Protein AF-C1BVK3-F1 (afdb_monomer)

Organism: Lepeophtheirus salmonis (NCBI:txid72036)

Sequence (140 aa):
MGDHCPKMNGNTQSIADYLAQLLKDKKQLAAFPNVFNHLERLLDEEISKVRGNLFQINGAAKEPLVLPDGVGPPITQSEKVYVPIKDYPDFNFVGRILGPRGMTTKQLEQETGCKIMVRGKGSMRDKKKVRKSMHHACRL

Secondary structure (DSSP, 8-state):
---------HHHHHHHHHHHHHHHHHHHHTTSTTT-HHHHHHHHHHHHHHHHHHS-SS--------PPPPPSS-------PPP-TTT-TT--HHHHHH-GGGHHHHHHHHHH-------STT-SS-HHHHHHHTTTS---

Radius of gyration: 20.52 Å; Cα contacts (8 Å, |Δi|>4): 36; chains: 1; bounding box: 51×44×56 Å

Mean predicted aligned error: 13.33 Å

InterPro domains:
  IPR004087 K Homology domain [SM00322] (75-139)
  IPR032377 STAR protein, homodimerisation region [PF16544] (11-63)
  IPR036612 K Homology domain, type 1 superfamily [G3DSA:3.30.1370.10] (70-138)
  IPR036612 K Homology domain, type 1 superfamily [SSF54791] (78-129)
  IPR045071 KH domain-containing BBP-like [PTHR11208] (10-132)
  IPR055256 KHDC4/BBP-like, KH-domain type I [PF22675] (88-129)

Solvent-accessible surface area (backbone atoms only — not comparable to full-atom values): 9389 Å² total; per-residue (Å²): 138,81,87,81,72,81,81,72,58,72,66,61,53,53,53,52,52,50,51,52,50,53,56,49,53,52,58,57,51,64,74,46,75,87,76,48,65,67,58,55,52,53,50,52,52,50,52,51,50,54,46,50,70,76,58,55,90,57,98,61,86,78,73,80,84,80,75,77,84,85,81,75,80,94,78,90,84,87,85,89,83,85,78,69,49,87,87,39,70,88,59,64,60,68,61,62,53,28,35,77,96,40,48,50,39,54,50,51,23,70,74,68,73,49,89,86,80,88,72,67,93,80,59,55,93,52,74,82,57,52,69,64,51,59,76,68,68,78,69,137

pLDDT: mean 76.22, std 17.66, range [28.91, 93.06]

Structure (mmCIF, N/CA/C/O backbone):
data_AF-C1BVK3-F1
#
_entry.id   AF-C1BVK3-F1
#
loop_
_atom_site.group_PDB
_atom_site.id
_atom_site.type_symbol
_atom_site.label_atom_id
_atom_site.label_alt_id
_atom_site.label_comp_id
_atom_site.label_asym_id
_atom_site.label_entity_id
_atom_site.label_seq_id
_atom_site.pdbx_PDB_ins_code
_atom_site.Cartn_x
_atom_site.Cartn_y
_atom_site.Cartn_z
_atom_site.occupancy
_atom_site.B_iso_or_equiv
_atom_site.auth_seq_id
_atom_site.auth_comp_id
_atom_site.auth_asym_id
_atom_site.auth_atom_id
_atom_site.pdbx_PDB_model_num
ATOM 1 N N . MET A 1 1 ? 23.320 5.547 36.715 1.00 38.41 1 MET A N 1
ATOM 2 C CA . MET A 1 1 ? 22.339 4.779 35.925 1.00 38.41 1 MET A CA 1
ATOM 3 C C . MET A 1 1 ? 22.791 4.829 34.476 1.00 38.41 1 MET A C 1
ATOM 5 O O . MET A 1 1 ? 22.854 5.921 33.936 1.00 38.41 1 MET A O 1
ATOM 9 N N . GLY A 1 2 ? 23.248 3.711 33.910 1.00 39.28 2 GLY A N 1
ATOM 10 C CA . GLY A 1 2 ? 23.698 3.654 32.517 1.00 39.28 2 GLY A CA 1
ATOM 11 C C . GLY A 1 2 ? 22.562 3.170 31.627 1.00 39.28 2 GLY A C 1
ATOM 12 O O . GLY A 1 2 ? 22.020 2.095 31.877 1.00 39.28 2 GLY A O 1
ATOM 13 N N . ASP A 1 3 ? 22.212 3.963 30.619 1.00 39.56 3 ASP A N 1
ATOM 14 C CA . ASP A 1 3 ? 21.252 3.599 29.582 1.00 39.56 3 ASP A CA 1
ATOM 15 C C . ASP A 1 3 ? 21.743 2.358 28.827 1.00 39.56 3 ASP A C 1
ATOM 17 O O . ASP A 1 3 ? 22.696 2.396 28.046 1.00 39.56 3 ASP A O 1
ATOM 21 N N . HIS A 1 4 ? 21.098 1.223 29.085 1.00 40.81 4 HIS A N 1
ATOM 22 C CA . HIS A 1 4 ? 21.292 -0.003 28.323 1.00 40.81 4 HIS A CA 1
ATOM 23 C C . HIS A 1 4 ? 20.450 0.093 27.045 1.00 40.81 4 HIS A C 1
ATOM 25 O O . HIS A 1 4 ? 19.288 -0.304 27.004 1.00 40.81 4 HIS A O 1
ATOM 31 N N . CYS A 1 5 ? 21.032 0.673 25.996 1.00 43.84 5 CYS A N 1
ATOM 32 C CA . CYS A 1 5 ? 20.456 0.630 24.656 1.00 43.84 5 CYS A CA 1
ATOM 33 C C . CYS A 1 5 ? 20.543 -0.821 24.132 1.00 43.84 5 CYS A C 1
ATOM 35 O O . CYS A 1 5 ? 21.636 -1.402 24.164 1.00 43.84 5 CYS A O 1
ATOM 37 N N . PRO A 1 6 ? 19.442 -1.449 23.677 1.00 50.03 6 PRO A N 1
ATOM 38 C CA . PRO A 1 6 ? 19.486 -2.820 23.192 1.00 50.03 6 PRO A CA 1
ATOM 39 C C . PRO A 1 6 ? 20.310 -2.856 21.902 1.00 50.03 6 PRO A C 1
ATOM 41 O O . PRO A 1 6 ? 19.986 -2.187 20.920 1.00 50.03 6 PRO A O 1
ATOM 44 N N . LYS A 1 7 ? 21.402 -3.626 21.910 1.00 41.22 7 LYS A N 1
ATOM 45 C CA . LYS A 1 7 ? 22.240 -3.859 20.731 1.00 41.22 7 LYS A CA 1
ATOM 46 C C . LYS A 1 7 ? 21.390 -4.539 19.657 1.00 41.22 7 LYS A C 1
ATOM 48 O O . LYS A 1 7 ? 21.061 -5.715 19.783 1.00 41.22 7 LYS A O 1
ATOM 53 N N . MET A 1 8 ? 21.023 -3.798 18.614 1.00 46.56 8 MET A N 1
ATOM 54 C CA . MET A 1 8 ? 20.423 -4.385 17.419 1.00 46.56 8 MET A CA 1
ATOM 55 C C . MET A 1 8 ? 21.473 -5.236 16.699 1.00 46.56 8 MET A C 1
ATOM 57 O O . MET A 1 8 ? 22.619 -4.822 16.533 1.00 46.56 8 MET A O 1
ATOM 61 N N . ASN A 1 9 ? 21.081 -6.448 16.305 1.00 51.19 9 ASN A N 1
ATOM 62 C CA . ASN A 1 9 ? 21.926 -7.400 15.589 1.00 51.19 9 ASN A CA 1
ATOM 63 C C . ASN A 1 9 ? 22.588 -6.733 14.368 1.00 51.19 9 ASN A C 1
ATOM 65 O O . ASN A 1 9 ? 21.892 -6.224 13.489 1.00 51.19 9 ASN A O 1
ATOM 69 N N . GLY A 1 10 ? 23.924 -6.781 14.280 1.00 57.19 10 GLY A N 1
ATOM 70 C CA . GLY A 1 10 ? 24.699 -6.108 13.223 1.00 57.19 10 GLY A CA 1
ATOM 71 C C . GLY A 1 10 ? 24.317 -6.502 11.787 1.00 57.19 10 GLY A C 1
ATOM 72 O O . GLY A 1 10 ? 24.511 -5.720 10.862 1.00 57.19 10 GLY A O 1
ATOM 73 N N . ASN A 1 11 ? 23.690 -7.668 11.599 1.00 62.59 11 ASN A N 1
ATOM 74 C CA . ASN A 1 11 ? 23.163 -8.112 10.308 1.00 62.59 11 ASN A CA 1
ATOM 75 C C . ASN A 1 11 ? 21.913 -7.312 9.877 1.00 62.59 11 ASN A C 1
ATOM 77 O O . ASN A 1 11 ? 21.811 -6.855 8.745 1.00 62.59 11 ASN A O 1
ATOM 81 N N . THR A 1 12 ? 20.978 -7.059 10.797 1.00 64.62 12 THR A N 1
ATOM 82 C CA . THR A 1 12 ? 19.750 -6.293 10.518 1.00 64.62 12 THR A CA 1
ATOM 83 C C . THR A 1 12 ? 20.056 -4.826 10.223 1.00 64.62 12 THR A C 1
ATOM 85 O O . THR A 1 12 ? 19.407 -4.213 9.376 1.00 64.62 12 THR A O 1
ATOM 88 N N . GLN A 1 13 ? 21.072 -4.274 10.890 1.00 72.94 13 GLN A N 1
ATOM 89 C CA . GLN A 1 13 ? 21.510 -2.898 10.676 1.00 72.94 13 GLN A CA 1
ATOM 90 C C . GLN A 1 13 ? 22.141 -2.719 9.286 1.00 72.94 13 GLN A C 1
ATOM 92 O O . GLN A 1 13 ? 21.753 -1.809 8.560 1.00 72.94 13 GLN A O 1
ATOM 97 N N . SER A 1 14 ? 22.978 -3.669 8.852 1.00 81.62 14 SER A N 1
ATOM 98 C CA . SER A 1 14 ? 23.535 -3.685 7.492 1.00 81.62 14 SER A CA 1
ATOM 99 C C . SER A 1 14 ? 22.456 -3.792 6.401 1.00 81.62 14 SER A C 1
ATOM 101 O O . SER A 1 14 ? 22.540 -3.106 5.384 1.00 81.62 14 SER A O 1
ATOM 103 N N . ILE A 1 15 ? 21.401 -4.585 6.625 1.00 83.69 15 ILE A N 1
ATOM 104 C CA . ILE A 1 15 ? 20.269 -4.712 5.687 1.00 83.69 15 ILE A CA 1
ATOM 105 C C . ILE A 1 15 ? 19.468 -3.403 5.599 1.00 83.69 15 ILE A C 1
ATOM 107 O O . ILE A 1 15 ? 19.037 -3.005 4.514 1.00 83.69 15 ILE A O 1
ATOM 111 N N . ALA A 1 16 ? 19.265 -2.718 6.727 1.00 85.25 16 ALA A N 1
ATOM 112 C CA . ALA A 1 16 ? 18.580 -1.429 6.756 1.00 85.25 16 ALA A CA 1
ATOM 113 C C . ALA A 1 16 ? 19.383 -0.332 6.032 1.00 85.25 16 ALA A C 1
ATOM 115 O O . ALA A 1 16 ? 18.802 0.447 5.271 1.00 85.25 16 ALA A O 1
ATOM 116 N N . ASP A 1 17 ? 20.706 -0.311 6.209 1.00 89.06 17 ASP A N 1
ATOM 117 C CA . ASP A 1 17 ? 21.603 0.612 5.506 1.00 89.06 17 ASP A CA 1
ATOM 118 C C . ASP A 1 17 ? 21.624 0.334 3.996 1.00 89.06 17 ASP A C 1
ATOM 120 O O . ASP A 1 17 ? 21.540 1.263 3.188 1.00 89.06 17 ASP A O 1
ATOM 124 N N . TYR A 1 18 ? 21.638 -0.943 3.601 1.00 90.88 18 TYR A N 1
ATOM 125 C CA . TYR A 1 18 ? 21.518 -1.349 2.200 1.00 90.88 18 TYR A CA 1
ATOM 126 C C . TYR A 1 18 ? 20.187 -0.892 1.586 1.00 90.88 18 TYR A C 1
ATOM 128 O O . TYR A 1 18 ? 20.163 -0.290 0.512 1.00 90.88 18 TYR A O 1
ATOM 136 N N . LEU A 1 19 ? 19.068 -1.069 2.297 1.00 89.75 19 LEU A N 1
ATOM 137 C CA . LEU A 1 19 ? 17.770 -0.556 1.855 1.00 89.75 19 LEU A CA 1
ATOM 138 C C . LEU A 1 19 ? 17.789 0.968 1.666 1.00 89.75 19 LEU A C 1
ATOM 140 O O . LEU A 1 19 ? 17.202 1.482 0.711 1.00 89.75 19 LEU A O 1
ATOM 144 N N . ALA A 1 20 ? 18.449 1.702 2.564 1.00 90.31 20 ALA A N 1
ATOM 145 C CA . ALA A 1 20 ? 18.572 3.151 2.452 1.00 90.31 20 ALA A CA 1
ATOM 146 C C . ALA A 1 20 ? 19.358 3.568 1.195 1.00 90.31 20 ALA A C 1
ATOM 148 O O . ALA A 1 20 ? 18.970 4.535 0.532 1.00 90.31 20 ALA A O 1
ATOM 149 N N . GLN A 1 21 ? 20.405 2.819 0.835 1.00 91.94 21 GLN A N 1
ATOM 150 C CA . GLN A 1 21 ? 21.161 3.019 -0.407 1.00 91.94 21 GLN A CA 1
ATOM 151 C C . GLN A 1 21 ? 20.278 2.779 -1.639 1.00 91.94 21 GLN A C 1
ATOM 153 O O . GLN A 1 21 ? 20.154 3.677 -2.469 1.00 91.94 21 GLN A O 1
ATOM 158 N N . LEU A 1 22 ? 19.544 1.661 -1.696 1.00 93.06 22 LEU A N 1
ATOM 159 C CA . LEU A 1 22 ? 18.628 1.373 -2.811 1.00 93.06 22 LEU A CA 1
ATOM 160 C C . LEU A 1 22 ? 17.559 2.468 -2.993 1.00 93.06 22 LEU A C 1
ATOM 162 O O . LEU A 1 22 ? 17.229 2.865 -4.112 1.00 93.06 22 LEU A O 1
ATOM 166 N N . LEU A 1 23 ? 17.019 3.004 -1.892 1.00 90.62 23 LEU A N 1
ATOM 167 C CA . LEU A 1 23 ? 16.051 4.106 -1.941 1.00 90.62 23 LEU A CA 1
ATOM 168 C C . LEU A 1 23 ? 16.666 5.415 -2.456 1.00 90.62 23 LEU A C 1
ATOM 170 O O . LEU A 1 23 ? 15.966 6.211 -3.094 1.00 90.62 23 LEU A O 1
ATOM 174 N N . LYS A 1 24 ? 17.951 5.653 -2.176 1.00 92.88 24 LYS A N 1
ATOM 175 C CA . LYS A 1 24 ? 18.696 6.803 -2.694 1.00 92.88 24 LYS A CA 1
ATOM 176 C C . LYS A 1 24 ? 18.905 6.668 -4.201 1.00 92.88 24 LYS A C 1
ATOM 178 O O . LYS A 1 24 ? 18.579 7.612 -4.924 1.00 92.88 24 LYS A O 1
ATOM 183 N N .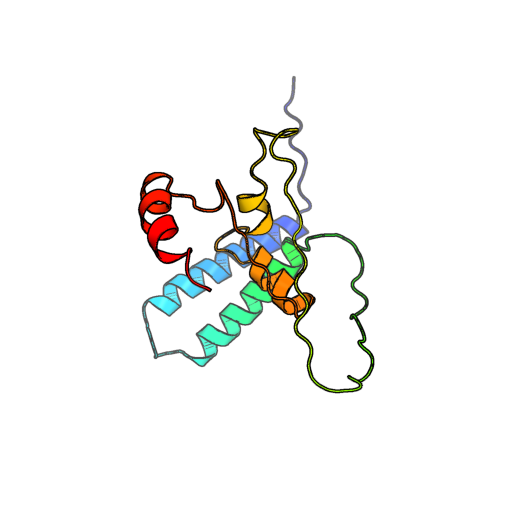 ASP A 1 25 ? 19.329 5.497 -4.663 1.00 90.94 25 ASP A N 1
ATOM 184 C CA . ASP A 1 25 ? 19.537 5.205 -6.085 1.00 90.94 25 ASP A CA 1
ATOM 185 C C . ASP A 1 25 ? 18.227 5.341 -6.866 1.00 90.94 25 ASP A C 1
ATOM 187 O O . ASP A 1 25 ? 18.187 5.978 -7.920 1.00 90.94 25 ASP A O 1
ATOM 191 N N . LYS A 1 26 ? 17.108 4.875 -6.291 1.00 89.75 26 LYS A N 1
ATOM 192 C CA . LYS A 1 26 ? 15.777 5.027 -6.900 1.00 89.75 26 LYS A CA 1
ATOM 193 C C . LYS A 1 26 ? 15.421 6.493 -7.114 1.00 89.75 26 LYS A C 1
ATOM 195 O O . LYS A 1 26 ? 14.865 6.859 -8.147 1.00 89.75 26 LYS A O 1
ATOM 200 N N . LYS A 1 27 ? 15.746 7.355 -6.148 1.00 90.06 27 LYS A N 1
ATOM 201 C CA . LYS A 1 27 ? 15.495 8.797 -6.260 1.00 90.06 27 LYS A CA 1
ATOM 202 C C . LYS A 1 27 ? 16.353 9.441 -7.352 1.00 90.06 27 LYS A C 1
ATOM 204 O O . LYS A 1 27 ? 15.882 10.368 -8.003 1.00 90.06 27 LYS A O 1
ATOM 209 N N . GLN A 1 28 ? 17.584 8.967 -7.545 1.00 88.50 28 GLN A N 1
ATOM 210 C CA . GLN A 1 28 ? 18.467 9.453 -8.607 1.00 88.50 28 GLN A CA 1
ATOM 211 C C . GLN A 1 28 ? 18.006 8.981 -9.988 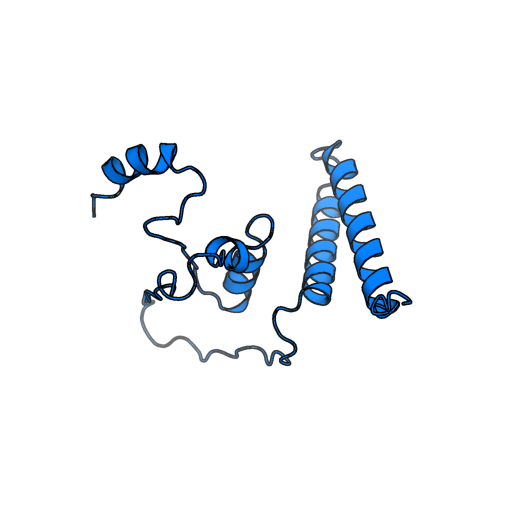1.00 88.50 28 GLN A C 1
ATOM 213 O O . GLN A 1 28 ? 17.922 9.799 -10.898 1.00 88.50 28 GLN A O 1
ATOM 218 N N . LEU A 1 29 ? 17.632 7.707 -10.136 1.00 86.31 29 LEU A N 1
ATOM 219 C CA . LEU A 1 29 ? 17.077 7.180 -11.388 1.00 86.31 29 LEU A CA 1
ATOM 220 C C . LEU A 1 29 ? 15.768 7.876 -11.776 1.00 86.31 29 LEU A C 1
ATOM 222 O O . LEU A 1 29 ? 15.557 8.163 -12.951 1.00 86.31 29 LEU A O 1
ATOM 226 N N . ALA A 1 30 ? 14.937 8.249 -10.798 1.00 85.31 30 ALA A N 1
ATOM 227 C CA . ALA A 1 30 ? 13.709 9.003 -11.051 1.00 85.31 30 ALA A CA 1
ATOM 228 C C . ALA A 1 30 ? 13.951 10.402 -11.659 1.00 85.31 30 ALA A C 1
ATOM 230 O O . ALA A 1 30 ? 13.022 10.992 -12.209 1.00 85.31 30 ALA A O 1
ATOM 231 N N . ALA A 1 31 ? 15.174 10.945 -11.573 1.00 87.00 31 ALA A N 1
ATOM 232 C CA . ALA A 1 31 ? 15.541 12.203 -12.228 1.00 87.00 31 ALA A CA 1
ATOM 233 C C . ALA A 1 31 ? 15.744 12.053 -13.750 1.00 87.00 31 ALA A C 1
ATOM 235 O O . ALA A 1 31 ? 15.759 13.058 -14.458 1.00 87.00 31 ALA A O 1
ATOM 236 N N . PHE A 1 32 ? 15.861 10.820 -14.254 1.00 85.25 32 PHE A N 1
ATOM 237 C CA . PHE A 1 32 ? 16.066 10.500 -15.669 1.00 85.25 32 PHE A CA 1
ATOM 238 C C . PHE A 1 32 ? 14.949 9.573 -16.181 1.00 85.25 32 PHE A C 1
ATOM 240 O O . PHE A 1 32 ? 15.189 8.389 -16.445 1.00 85.25 32 PHE A O 1
ATOM 247 N N . PRO A 1 33 ? 13.709 10.082 -16.314 1.00 79.06 33 PRO A N 1
ATOM 248 C CA . PRO A 1 33 ? 12.579 9.265 -16.737 1.00 79.06 33 PRO A CA 1
ATOM 249 C C . PRO A 1 33 ? 12.810 8.689 -18.140 1.00 79.06 33 PRO A C 1
ATOM 251 O O . PRO A 1 33 ? 13.347 9.360 -19.019 1.00 79.06 33 PRO A O 1
ATOM 254 N N . ASN A 1 34 ? 12.378 7.444 -18.351 1.00 80.44 34 ASN A N 1
ATOM 255 C CA . ASN A 1 34 ? 12.441 6.701 -19.618 1.00 80.44 34 ASN A CA 1
ATOM 256 C C . ASN A 1 34 ? 13.844 6.368 -20.161 1.00 80.44 34 ASN A C 1
ATOM 258 O O . ASN A 1 34 ? 13.933 5.713 -21.199 1.00 80.44 34 ASN A O 1
ATOM 262 N N . VAL A 1 35 ? 14.930 6.753 -19.480 1.00 85.00 35 VAL A N 1
ATOM 263 C CA . VAL A 1 35 ? 16.301 6.416 -19.914 1.00 85.00 35 VAL A CA 1
ATOM 264 C C . VAL A 1 35 ? 16.669 4.984 -19.512 1.00 85.00 35 VAL A C 1
ATOM 266 O O . VAL A 1 35 ? 17.283 4.254 -20.285 1.00 85.00 35 VAL A O 1
ATOM 269 N N . PHE A 1 36 ? 16.247 4.550 -18.319 1.00 83.44 36 PHE A N 1
ATOM 270 C CA . PHE A 1 36 ? 16.679 3.287 -17.714 1.00 83.44 36 PHE A CA 1
ATOM 271 C C . PHE A 1 36 ? 15.514 2.404 -17.239 1.00 83.44 36 PHE A C 1
ATOM 273 O O . PHE A 1 36 ? 15.485 1.954 -16.094 1.00 83.44 36 PHE A O 1
ATOM 280 N N . ASN A 1 37 ? 14.564 2.109 -18.130 1.00 82.62 37 ASN A N 1
ATOM 281 C CA . ASN A 1 37 ? 13.342 1.356 -17.796 1.00 82.62 37 ASN A CA 1
ATOM 282 C C . ASN A 1 37 ? 13.621 -0.005 -17.124 1.00 82.62 37 ASN A C 1
ATOM 284 O O . ASN A 1 37 ? 12.928 -0.414 -16.195 1.00 82.62 37 ASN A O 1
ATOM 288 N N . HIS A 1 38 ? 14.659 -0.719 -17.570 1.00 89.56 38 HIS A N 1
ATOM 289 C CA . HIS A 1 38 ? 15.014 -2.014 -16.988 1.00 89.56 38 HIS A CA 1
ATOM 290 C C . HIS A 1 38 ? 15.696 -1.893 -15.622 1.00 89.56 38 HIS A C 1
ATOM 292 O O . HIS A 1 38 ? 15.465 -2.744 -14.766 1.00 89.56 38 HIS A O 1
ATOM 298 N N . LEU A 1 39 ? 16.500 -0.846 -15.399 1.00 87.06 39 LEU A N 1
ATOM 299 C CA . LEU A 1 39 ? 17.165 -0.632 -14.109 1.00 87.06 39 LEU A CA 1
ATOM 300 C C . LEU A 1 39 ? 16.156 -0.231 -13.037 1.00 87.06 39 LEU A C 1
ATOM 302 O O . LEU A 1 39 ? 16.252 -0.712 -11.914 1.00 87.06 39 LEU A O 1
ATOM 306 N N . GLU A 1 40 ? 15.162 0.588 -13.389 1.00 87.31 40 GLU A N 1
ATOM 307 C CA . GLU A 1 40 ? 14.076 0.940 -12.471 1.00 87.31 40 GLU A CA 1
ATOM 308 C C . GLU A 1 40 ? 13.308 -0.308 -12.012 1.00 87.31 40 GLU A C 1
ATOM 310 O O . GLU A 1 40 ? 13.091 -0.490 -10.814 1.00 87.31 40 GLU A O 1
ATOM 315 N N . ARG A 1 41 ? 12.981 -1.220 -12.940 1.00 89.12 41 ARG A N 1
ATOM 316 C CA . ARG A 1 41 ? 12.317 -2.489 -12.606 1.00 89.12 41 ARG A CA 1
ATOM 317 C C . ARG A 1 41 ? 13.157 -3.351 -11.658 1.00 89.12 41 ARG A C 1
ATOM 319 O O . ARG A 1 41 ? 12.639 -3.815 -10.646 1.00 89.12 41 ARG A O 1
ATOM 326 N N . LEU A 1 42 ? 14.436 -3.563 -11.977 1.00 91.62 42 LEU A N 1
ATOM 327 C CA . LEU A 1 42 ? 15.333 -4.389 -11.157 1.00 91.62 42 LEU A CA 1
ATOM 328 C C . LEU A 1 42 ? 15.523 -3.804 -9.755 1.00 91.62 42 LEU A C 1
ATOM 330 O O . LEU A 1 42 ? 15.535 -4.536 -8.766 1.00 91.62 42 LEU A O 1
ATO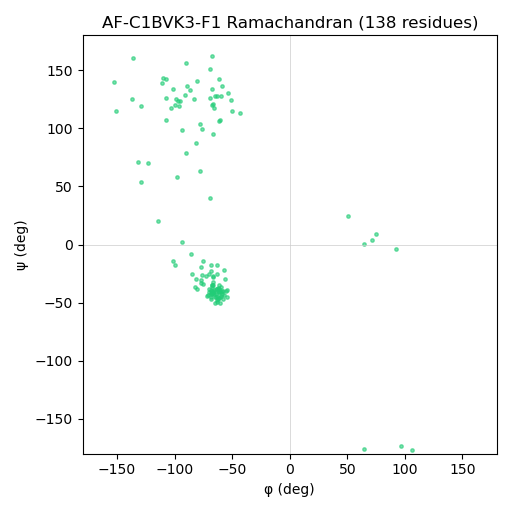M 334 N N . LEU A 1 43 ? 15.636 -2.479 -9.662 1.00 91.25 43 LEU A N 1
ATOM 335 C CA . LEU A 1 43 ? 15.775 -1.801 -8.384 1.00 91.25 43 LEU A CA 1
ATOM 336 C C . LEU A 1 43 ? 14.510 -1.945 -7.528 1.00 91.25 43 LEU A C 1
ATOM 338 O O . LEU A 1 43 ? 14.602 -2.160 -6.320 1.00 91.25 43 LEU A O 1
ATOM 342 N N . ASP A 1 44 ? 13.332 -1.880 -8.144 1.00 88.06 44 ASP A N 1
ATOM 343 C CA . ASP A 1 44 ? 12.059 -2.069 -7.448 1.00 88.06 44 ASP A CA 1
ATOM 344 C C . ASP A 1 44 ? 11.857 -3.499 -6.946 1.00 88.06 44 ASP A C 1
ATOM 346 O O . ASP A 1 44 ? 11.336 -3.695 -5.839 1.00 88.06 44 ASP A O 1
ATOM 350 N N . GLU A 1 45 ? 12.313 -4.487 -7.712 1.00 88.19 45 GLU A N 1
ATOM 351 C CA . GLU A 1 45 ? 12.339 -5.892 -7.302 1.00 88.19 45 GLU A CA 1
ATOM 352 C C . GLU A 1 45 ? 13.252 -6.098 -6.087 1.00 88.19 45 GLU A C 1
ATOM 354 O O . GLU A 1 45 ? 12.815 -6.670 -5.082 1.00 88.19 45 GLU A O 1
ATOM 359 N N . GLU A 1 46 ? 14.475 -5.559 -6.113 1.00 90.25 46 GLU A N 1
ATOM 360 C CA . GLU A 1 46 ? 15.415 -5.713 -4.997 1.00 90.25 46 GLU A CA 1
ATOM 361 C C . GLU A 1 46 ? 14.947 -4.952 -3.746 1.00 90.25 46 GLU A C 1
ATOM 363 O O . GLU A 1 46 ? 14.966 -5.500 -2.642 1.00 90.25 46 GLU A O 1
ATOM 368 N N . ILE A 1 47 ? 14.416 -3.731 -3.894 1.00 89.12 47 ILE A N 1
ATOM 369 C CA . ILE A 1 47 ? 13.796 -2.994 -2.779 1.00 89.12 47 ILE A CA 1
ATOM 370 C C . ILE A 1 47 ? 12.660 -3.817 -2.164 1.00 89.12 47 ILE A C 1
ATOM 372 O O . ILE A 1 47 ? 12.548 -3.888 -0.937 1.00 89.12 47 ILE A O 1
ATOM 376 N N . SER A 1 48 ? 11.812 -4.440 -2.985 1.00 84.38 48 SER A N 1
ATOM 377 C CA . SER A 1 48 ? 10.698 -5.263 -2.500 1.00 84.38 48 SER A CA 1
ATOM 378 C C . SER A 1 48 ? 11.197 -6.482 -1.723 1.00 84.38 48 SER A C 1
ATOM 380 O O . SER A 1 48 ? 10.693 -6.755 -0.632 1.00 84.38 48 SER A O 1
ATOM 382 N N . LYS A 1 49 ? 12.242 -7.150 -2.21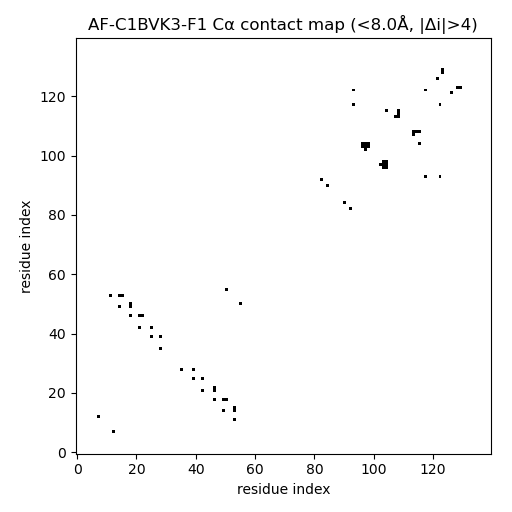7 1.00 84.06 49 LYS A N 1
ATOM 383 C CA . LYS A 1 49 ? 12.881 -8.300 -1.565 1.00 84.06 49 LYS A CA 1
ATOM 384 C C . LYS A 1 49 ? 13.539 -7.934 -0.232 1.00 84.06 49 LYS A C 1
ATOM 386 O O . LYS A 1 49 ? 13.261 -8.572 0.782 1.00 84.06 49 LYS A O 1
ATOM 391 N N . VAL A 1 50 ? 14.362 -6.883 -0.199 1.00 85.31 50 VAL A N 1
ATOM 392 C CA . VAL A 1 50 ? 15.053 -6.427 1.023 1.00 85.31 50 VAL A CA 1
ATOM 393 C C . VAL A 1 50 ? 14.048 -6.012 2.094 1.00 85.31 50 VAL A C 1
ATOM 395 O O . VAL A 1 50 ? 14.199 -6.356 3.266 1.00 85.31 50 VAL A O 1
ATOM 398 N N . ARG A 1 51 ? 12.974 -5.323 1.700 1.00 81.31 51 ARG A N 1
ATOM 399 C CA . ARG A 1 51 ? 11.880 -4.979 2.614 1.00 81.31 51 ARG A CA 1
ATOM 400 C C . ARG A 1 51 ? 11.130 -6.207 3.102 1.00 81.31 51 ARG A C 1
ATOM 402 O O . ARG A 1 51 ? 10.821 -6.266 4.286 1.00 81.31 51 ARG A O 1
ATOM 409 N N . GLY A 1 52 ? 10.843 -7.155 2.213 1.00 74.75 52 GLY A N 1
ATOM 410 C CA . GLY A 1 52 ? 10.235 -8.431 2.575 1.00 74.75 52 GLY A CA 1
ATOM 411 C C . GLY A 1 52 ? 11.048 -9.130 3.659 1.00 74.75 52 GLY A C 1
ATOM 412 O O . GLY A 1 52 ? 10.482 -9.523 4.669 1.00 74.75 52 GLY A O 1
ATOM 413 N N . ASN A 1 53 ? 12.375 -9.169 3.509 1.00 74.69 53 ASN A N 1
ATOM 414 C CA . ASN A 1 53 ? 13.293 -9.756 4.486 1.00 74.69 53 ASN A CA 1
ATOM 415 C C . ASN A 1 53 ? 13.361 -8.974 5.807 1.00 74.69 53 ASN A C 1
ATOM 417 O O . ASN A 1 53 ? 13.392 -9.584 6.872 1.00 74.69 53 ASN A O 1
ATOM 421 N N . LEU A 1 54 ? 13.381 -7.639 5.757 1.00 74.94 54 LEU A N 1
ATOM 422 C CA . LEU A 1 54 ? 13.528 -6.793 6.948 1.00 74.94 54 LEU A CA 1
ATOM 423 C C . LEU A 1 54 ? 12.235 -6.686 7.772 1.00 74.94 54 LEU A C 1
ATOM 425 O O . LEU A 1 54 ? 12.284 -6.557 8.993 1.00 74.94 54 LEU A O 1
ATOM 429 N N . PHE A 1 55 ? 11.083 -6.713 7.101 1.00 70.25 55 PHE A N 1
ATOM 430 C CA . PHE A 1 55 ? 9.772 -6.466 7.697 1.00 70.25 55 PHE A CA 1
ATOM 431 C C . PHE A 1 55 ? 8.857 -7.692 7.675 1.00 70.25 55 PHE A C 1
ATOM 433 O O . PHE A 1 55 ? 7.646 -7.487 7.778 1.00 70.25 55 PHE A O 1
ATOM 440 N N . GLN A 1 56 ? 9.384 -8.923 7.526 1.00 64.75 56 GLN A N 1
ATOM 441 C CA . GLN A 1 56 ? 8.567 -10.145 7.582 1.00 64.75 56 GLN A CA 1
ATOM 442 C C . GLN A 1 56 ? 7.581 -10.030 8.742 1.00 64.75 56 GLN A C 1
ATOM 444 O O . GLN A 1 56 ? 7.970 -9.935 9.906 1.00 64.75 56 GLN A O 1
ATOM 449 N N . ILE A 1 57 ? 6.296 -9.945 8.395 1.00 57.41 57 ILE A N 1
ATOM 450 C CA . ILE A 1 57 ? 5.271 -9.471 9.325 1.00 57.41 57 ILE A CA 1
ATOM 451 C C . ILE A 1 57 ? 5.063 -10.483 10.451 1.00 57.41 57 ILE A C 1
ATOM 453 O O . ILE A 1 57 ? 4.585 -10.090 11.502 1.00 57.41 57 ILE A O 1
ATOM 457 N N . ASN A 1 58 ? 5.499 -11.735 10.300 1.00 50.22 58 ASN A N 1
ATOM 458 C CA . ASN A 1 58 ? 5.589 -12.712 11.377 1.00 50.22 58 ASN A CA 1
ATOM 459 C C . ASN A 1 58 ? 6.691 -13.723 11.044 1.00 50.22 58 ASN A C 1
ATOM 461 O O . ASN A 1 58 ? 6.776 -14.171 9.904 1.00 50.22 58 ASN A O 1
ATOM 465 N N . GLY A 1 59 ? 7.481 -14.128 12.041 1.00 45.53 59 GLY A N 1
ATOM 466 C CA . GLY A 1 59 ? 8.452 -15.227 11.959 1.00 45.53 59 GLY A CA 1
ATOM 467 C C . GLY A 1 59 ? 7.809 -16.616 11.847 1.00 45.53 59 GLY A C 1
ATOM 468 O O . GLY A 1 59 ? 8.267 -17.557 12.486 1.00 45.53 59 GLY A O 1
ATOM 469 N N . ALA A 1 60 ? 6.729 -16.741 11.078 1.00 49.25 60 ALA A N 1
ATOM 470 C CA . ALA A 1 60 ? 6.148 -18.018 10.707 1.00 49.25 60 ALA A CA 1
ATOM 471 C C . ALA A 1 60 ? 6.696 -18.391 9.329 1.00 49.25 60 ALA A C 1
ATOM 473 O O . ALA A 1 60 ? 6.506 -17.652 8.361 1.00 49.25 60 ALA A O 1
ATOM 474 N N . ALA A 1 61 ? 7.397 -19.522 9.254 1.00 48.47 61 ALA A N 1
ATOM 475 C CA . ALA A 1 61 ? 7.795 -20.126 7.994 1.00 48.47 61 ALA A CA 1
ATOM 476 C C . ALA A 1 61 ? 6.558 -20.227 7.087 1.00 48.47 61 ALA A C 1
ATOM 478 O O . ALA A 1 61 ? 5.581 -20.892 7.422 1.00 48.47 61 ALA A O 1
ATOM 479 N N . LYS A 1 62 ? 6.574 -19.498 5.970 1.00 56.97 62 LYS A N 1
ATOM 480 C CA . LYS A 1 62 ? 5.516 -19.572 4.968 1.00 56.97 62 LYS A CA 1
ATOM 481 C C . LYS A 1 62 ? 5.697 -20.845 4.167 1.00 56.97 62 LYS A C 1
ATOM 483 O O . LYS A 1 62 ? 6.484 -20.872 3.223 1.00 56.97 62 LYS A O 1
ATOM 488 N N . GLU A 1 63 ? 4.941 -21.875 4.507 1.00 62.97 63 GLU A N 1
ATOM 489 C CA . GLU A 1 63 ? 4.562 -22.840 3.487 1.00 62.97 63 GLU A CA 1
ATOM 490 C C . GLU A 1 63 ? 3.667 -22.111 2.471 1.00 62.97 63 GLU A C 1
ATOM 492 O O . GLU A 1 63 ? 2.732 -21.406 2.874 1.00 62.97 63 GLU A O 1
ATOM 497 N N . PRO A 1 64 ? 3.973 -22.182 1.163 1.00 64.56 64 PRO A N 1
ATOM 498 C CA . PRO A 1 64 ? 3.098 -21.634 0.138 1.00 64.56 64 PRO A CA 1
ATOM 499 C C . PRO A 1 64 ? 1.689 -22.207 0.302 1.00 64.56 64 PRO A C 1
ATOM 501 O O . PRO A 1 64 ? 1.523 -23.419 0.415 1.00 64.56 64 PRO A O 1
ATOM 504 N N . LEU A 1 65 ? 0.671 -21.342 0.307 1.00 67.94 65 LEU A N 1
ATOM 505 C CA . LEU A 1 65 ? -0.724 -21.776 0.289 1.00 67.94 65 LEU A CA 1
ATOM 506 C C . LEU A 1 65 ? -0.992 -22.452 -1.061 1.00 67.94 65 LEU A C 1
ATOM 508 O O . LEU A 1 65 ? -1.248 -21.779 -2.058 1.00 67.94 65 LEU A O 1
ATOM 512 N N . VAL A 1 66 ? -0.882 -23.779 -1.112 1.00 79.81 66 VAL A N 1
ATOM 513 C CA . VAL A 1 66 ? -1.255 -24.558 -2.295 1.00 79.81 66 VAL A CA 1
ATOM 514 C C . VAL A 1 66 ? -2.774 -24.668 -2.302 1.00 79.81 66 VAL A C 1
ATOM 516 O O . VAL A 1 66 ? -3.361 -25.403 -1.509 1.00 79.81 66 VAL A O 1
ATOM 519 N N . LEU A 1 67 ? -3.413 -23.879 -3.164 1.00 82.19 67 LEU A N 1
ATOM 520 C CA . LEU A 1 67 ? -4.856 -23.934 -3.363 1.00 82.19 67 LEU A CA 1
ATOM 521 C C . LEU A 1 67 ? -5.208 -25.104 -4.299 1.00 82.19 67 LEU A C 1
ATOM 523 O O . LEU A 1 67 ? -4.475 -25.340 -5.261 1.00 82.19 67 LEU A O 1
ATOM 527 N N . PRO A 1 68 ? -6.309 -25.832 -4.042 1.00 86.50 68 PRO A N 1
ATOM 528 C CA . PRO A 1 68 ? -6.820 -26.831 -4.976 1.00 86.50 68 PRO A CA 1
ATOM 529 C C . PRO A 1 68 ? -7.350 -26.166 -6.253 1.00 86.50 68 PRO A C 1
ATOM 531 O O . PRO A 1 68 ? -7.664 -24.972 -6.262 1.00 86.50 68 PRO A O 1
ATOM 534 N N . ASP A 1 69 ? -7.502 -26.955 -7.317 1.00 87.31 69 ASP A N 1
ATOM 535 C CA . ASP A 1 69 ? -8.094 -26.476 -8.565 1.00 87.31 69 ASP A CA 1
ATOM 536 C C . ASP A 1 69 ? -9.516 -25.947 -8.338 1.00 87.31 69 ASP A C 1
ATOM 538 O O . ASP A 1 69 ? -10.331 -26.538 -7.622 1.00 87.31 69 ASP A O 1
ATOM 542 N N . GLY A 1 70 ? -9.815 -24.806 -8.959 1.00 84.31 70 GLY A N 1
ATOM 543 C CA . GLY A 1 70 ? -11.119 -24.167 -8.851 1.00 84.31 70 GLY A CA 1
ATOM 544 C C . GLY A 1 70 ? -12.207 -25.022 -9.494 1.00 84.31 70 GLY A C 1
ATOM 545 O O . GLY A 1 70 ? -12.196 -25.245 -10.703 1.00 84.31 70 GLY A O 1
ATOM 546 N N . VAL A 1 71 ? -13.176 -25.467 -8.696 1.00 90.62 71 VAL A N 1
ATOM 547 C CA . VAL A 1 71 ? -14.355 -26.187 -9.187 1.00 90.62 71 VAL A CA 1
ATOM 548 C C . VAL A 1 71 ? -15.534 -25.222 -9.277 1.00 90.62 71 VAL A C 1
ATOM 550 O O . VAL A 1 71 ? -15.981 -24.679 -8.269 1.00 90.62 71 VAL A O 1
ATOM 553 N N . GLY A 1 72 ? -16.075 -25.050 -10.484 1.00 90.44 72 GLY A N 1
ATOM 554 C CA . GLY A 1 72 ? -17.293 -24.273 -10.727 1.00 90.44 72 GLY A CA 1
ATOM 555 C C . GLY A 1 72 ? -17.059 -22.819 -11.168 1.00 90.44 72 GLY A C 1
ATOM 556 O O . GLY A 1 72 ? -15.935 -22.422 -11.476 1.00 90.44 72 GLY A O 1
ATOM 557 N N . PRO A 1 73 ? -18.138 -22.022 -11.276 1.00 92.12 73 PRO A N 1
ATOM 558 C CA . PRO A 1 73 ? -18.056 -20.628 -11.702 1.00 92.12 73 PRO A CA 1
ATOM 559 C C . PRO A 1 73 ? -17.372 -19.746 -10.640 1.00 92.12 73 PRO A C 1
ATOM 561 O O . PRO A 1 73 ? -17.492 -20.019 -9.444 1.00 92.12 73 PRO A O 1
ATOM 564 N N . PRO A 1 74 ? -16.691 -18.658 -11.044 1.00 88.12 74 PRO A N 1
ATOM 565 C CA . PRO A 1 74 ? -16.030 -17.754 -10.109 1.00 88.12 74 PRO A CA 1
ATOM 566 C C . PRO A 1 74 ? -17.048 -17.087 -9.176 1.00 88.12 74 PRO A C 1
ATOM 568 O O . PRO A 1 74 ? -18.011 -16.464 -9.625 1.00 88.12 74 PRO A O 1
ATOM 571 N N . ILE A 1 75 ? -16.804 -17.182 -7.868 1.00 92.12 75 ILE A N 1
ATOM 572 C CA . ILE A 1 75 ? -17.613 -16.536 -6.830 1.00 92.12 75 ILE A CA 1
ATOM 573 C C . ILE A 1 75 ? -16.832 -15.394 -6.180 1.00 92.12 75 ILE A C 1
ATOM 575 O O . ILE A 1 75 ? -15.625 -15.485 -5.972 1.00 92.12 75 ILE A O 1
ATOM 579 N N . THR A 1 76 ? -17.523 -14.308 -5.835 1.00 89.62 76 THR A N 1
ATOM 580 C CA . THR A 1 76 ? -16.939 -13.206 -5.057 1.00 89.62 76 THR A CA 1
ATOM 581 C C . THR A 1 76 ? -17.421 -13.309 -3.618 1.00 89.62 76 THR A C 1
ATOM 583 O O . THR A 1 76 ? -18.617 -13.185 -3.363 1.00 89.62 76 THR A O 1
ATOM 586 N N . GLN A 1 77 ? -16.499 -13.517 -2.677 1.00 89.69 77 GLN A N 1
ATOM 587 C CA . GLN A 1 77 ? -16.796 -13.510 -1.244 1.00 89.69 77 GLN A CA 1
ATOM 588 C C . GLN A 1 77 ? -16.230 -12.248 -0.591 1.00 89.69 77 GLN A C 1
ATOM 590 O O . GLN A 1 77 ? -15.154 -11.772 -0.953 1.00 89.69 77 GLN A O 1
ATOM 595 N N . SER A 1 78 ? -16.965 -11.689 0.371 1.00 90.00 78 SER A N 1
ATOM 596 C CA . SER A 1 78 ? -16.532 -10.510 1.121 1.00 90.00 78 SER A CA 1
ATOM 597 C C . SER A 1 78 ? -16.842 -10.669 2.602 1.00 90.00 78 SER A C 1
ATOM 599 O O . SER A 1 78 ? -18.003 -10.851 2.967 1.00 90.00 78 SER A O 1
ATOM 601 N N . GLU A 1 79 ? -15.826 -10.518 3.445 1.00 92.56 79 GLU A N 1
ATOM 602 C CA . GLU A 1 79 ? -15.955 -10.561 4.900 1.00 92.56 79 GLU A CA 1
ATOM 603 C C . GLU A 1 79 ? -15.713 -9.172 5.507 1.00 92.56 79 GLU A C 1
ATOM 605 O O . GLU A 1 79 ? -14.831 -8.425 5.071 1.00 92.56 79 GLU A O 1
ATOM 610 N N . LYS A 1 80 ? -16.521 -8.798 6.507 1.00 91.06 80 LYS A N 1
ATOM 611 C CA . LYS A 1 80 ? -16.390 -7.524 7.226 1.00 91.06 80 LYS A CA 1
ATOM 612 C C . LYS A 1 80 ? -15.836 -7.775 8.622 1.00 91.06 80 LYS A C 1
ATOM 614 O O . LYS A 1 80 ? -16.565 -8.209 9.507 1.00 91.06 80 LYS A O 1
ATOM 619 N N . VAL A 1 81 ? -14.574 -7.412 8.823 1.00 90.50 81 VAL A N 1
ATOM 620 C CA . VAL A 1 81 ? -13.914 -7.463 10.132 1.00 90.50 81 VAL A CA 1
ATOM 621 C C . VAL A 1 81 ? -13.965 -6.080 10.785 1.00 90.50 81 VAL A C 1
ATOM 623 O O . VAL A 1 81 ? -13.515 -5.089 10.203 1.00 90.50 81 VAL A O 1
ATOM 626 N N . TYR A 1 82 ? -14.527 -5.998 11.992 1.00 90.06 82 TYR A N 1
ATOM 627 C CA . TYR A 1 82 ? -14.615 -4.751 12.755 1.00 90.06 82 TYR A CA 1
ATOM 628 C C . TYR A 1 82 ? -13.383 -4.552 13.639 1.00 90.06 82 TYR A C 1
ATOM 630 O O . TYR A 1 82 ? -12.931 -5.465 14.321 1.00 90.06 82 TYR A O 1
ATOM 638 N N . VAL A 1 83 ? -12.861 -3.325 13.651 1.00 87.94 83 VAL A N 1
ATOM 639 C CA . VAL A 1 83 ? -11.700 -2.947 14.465 1.00 87.94 83 VAL A CA 1
ATOM 640 C C . VAL A 1 83 ? -12.155 -2.533 15.876 1.00 87.94 83 VAL A C 1
ATOM 642 O O .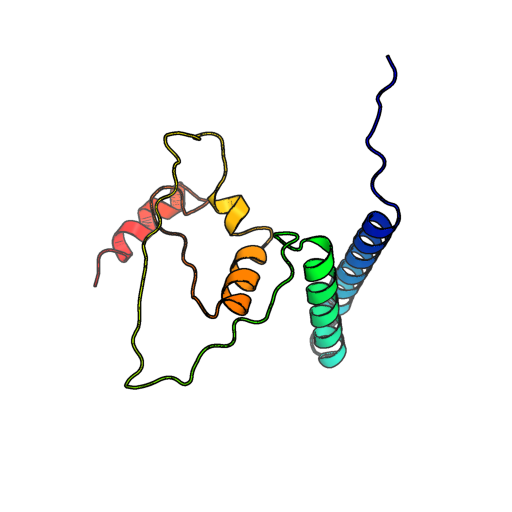 VAL A 1 83 ? -13.065 -1.702 15.980 1.00 87.94 83 VAL A O 1
ATOM 645 N N . PRO A 1 84 ? -11.517 -3.027 16.958 1.00 89.50 84 PRO A N 1
ATOM 646 C CA . PRO A 1 84 ? -11.891 -2.736 18.347 1.00 89.50 84 PRO A CA 1
ATOM 647 C C . PRO A 1 84 ? -11.405 -1.348 18.812 1.00 89.50 84 PRO A C 1
ATOM 649 O O . PRO A 1 84 ? -10.594 -1.204 19.721 1.00 89.50 84 PRO A O 1
ATOM 652 N N . ILE A 1 85 ? -11.907 -0.284 18.175 1.00 85.81 85 ILE A N 1
ATOM 653 C CA . ILE A 1 85 ? -11.509 1.110 18.468 1.00 85.81 85 ILE A CA 1
ATOM 654 C C . ILE A 1 85 ? -12.024 1.569 19.844 1.00 85.81 85 ILE A C 1
ATOM 656 O O . ILE A 1 85 ? -11.458 2.474 20.444 1.00 85.81 85 ILE A O 1
ATOM 660 N N . LYS A 1 86 ? -13.113 0.968 20.345 1.00 86.81 86 LYS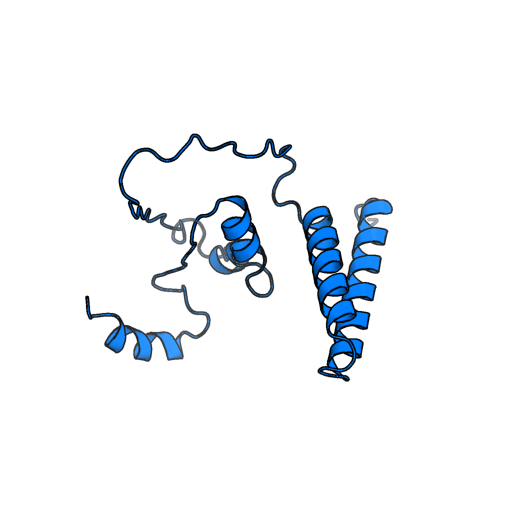 A N 1
ATOM 661 C CA . LYS A 1 86 ? -13.681 1.310 21.659 1.00 86.81 86 LYS A CA 1
ATOM 662 C C . LYS A 1 86 ? -12.760 0.891 22.803 1.00 86.81 86 LYS A C 1
ATOM 664 O O . LYS A 1 86 ? -12.621 1.643 23.758 1.00 86.81 86 LYS A O 1
ATOM 669 N N . ASP A 1 87 ? -12.139 -0.275 22.663 1.00 92.31 87 ASP A N 1
ATOM 670 C CA . ASP A 1 87 ? -11.278 -0.860 23.690 1.00 92.31 87 ASP A CA 1
ATOM 671 C C . ASP A 1 87 ? -9.867 -0.256 23.637 1.00 92.31 87 ASP A C 1
ATOM 673 O O . ASP A 1 87 ? -9.205 -0.118 24.661 1.00 92.31 87 ASP A O 1
ATOM 677 N N . TYR A 1 88 ? -9.430 0.170 22.445 1.00 89.69 88 TYR A N 1
ATOM 678 C CA . TYR A 1 88 ? -8.109 0.757 22.208 1.00 89.69 88 TYR A CA 1
ATOM 679 C C . TYR A 1 88 ? -8.208 2.065 21.402 1.00 89.69 88 TYR A C 1
ATOM 681 O O . TYR A 1 88 ? -7.827 2.100 20.225 1.00 89.69 88 TYR A O 1
ATOM 689 N N . PRO A 1 89 ? -8.713 3.158 22.004 1.00 86.94 89 PRO A N 1
ATOM 690 C CA . PRO A 1 89 ? -8.952 4.417 21.294 1.00 86.94 89 PRO A CA 1
ATOM 691 C C . PRO A 1 89 ? -7.666 5.111 20.823 1.00 86.94 89 PRO A C 1
ATOM 693 O O . PRO A 1 89 ? -7.682 5.798 19.800 1.00 86.94 89 PRO A O 1
ATOM 696 N N . ASP A 1 90 ? -6.552 4.899 21.525 1.00 89.12 90 ASP A N 1
ATOM 697 C CA . ASP A 1 90 ? -5.263 5.532 21.221 1.00 89.12 90 ASP A CA 1
ATOM 698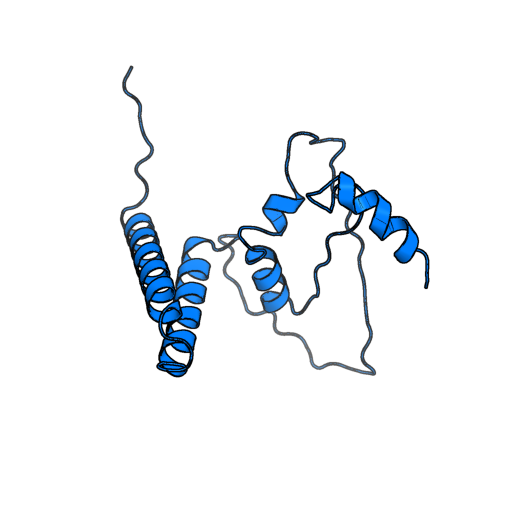 C C . ASP A 1 90 ? -4.444 4.766 20.169 1.00 89.12 90 ASP A C 1
ATOM 700 O O . ASP A 1 90 ? -3.421 5.255 19.682 1.00 89.12 90 ASP A O 1
ATOM 704 N N . PHE A 1 91 ? -4.881 3.562 19.782 1.00 87.88 91 PHE A N 1
ATOM 705 C CA . PHE A 1 91 ? -4.143 2.730 18.840 1.00 87.88 91 PHE A CA 1
ATOM 706 C C . PHE A 1 91 ? -4.568 2.975 17.387 1.00 87.88 91 PHE A C 1
ATOM 708 O O . PHE A 1 91 ? -5.736 2.880 17.007 1.00 87.88 91 PHE A O 1
ATOM 715 N N . ASN A 1 92 ? -3.588 3.227 16.516 1.00 86.38 92 ASN A N 1
ATOM 716 C CA . ASN A 1 92 ? -3.829 3.458 15.094 1.00 86.38 92 ASN A CA 1
ATOM 717 C C . ASN A 1 92 ? -3.794 2.155 14.278 1.00 86.38 92 ASN A C 1
ATOM 719 O O . ASN A 1 92 ? -2.827 1.870 13.562 1.00 86.38 92 ASN A O 1
ATOM 723 N N . PHE A 1 93 ? -4.884 1.390 14.337 1.00 88.50 93 PHE A N 1
ATOM 724 C CA . PHE A 1 93 ? -5.044 0.150 13.569 1.00 88.50 93 PHE A CA 1
ATOM 725 C C . PHE A 1 93 ? -4.907 0.364 12.058 1.00 88.50 93 PHE A C 1
ATOM 727 O O . PHE A 1 93 ? -4.174 -0.361 11.391 1.00 88.50 93 PHE A O 1
ATOM 734 N N . VAL A 1 94 ? -5.569 1.390 11.514 1.00 87.88 94 VAL A N 1
ATOM 735 C CA . VAL A 1 94 ? -5.571 1.666 10.067 1.00 87.88 94 VAL A CA 1
ATOM 736 C C . VAL A 1 94 ? -4.158 1.960 9.570 1.00 87.88 94 VAL A C 1
ATOM 738 O O . VAL A 1 94 ? -3.726 1.399 8.565 1.00 87.88 94 VAL A O 1
ATOM 741 N N . GLY A 1 95 ? -3.409 2.800 10.290 1.00 88.38 95 GLY A N 1
ATOM 742 C CA . GLY A 1 95 ? -2.020 3.106 9.953 1.00 88.38 95 GLY A CA 1
ATOM 743 C C . GLY A 1 95 ? -1.115 1.877 10.009 1.00 88.38 95 GLY A C 1
ATOM 744 O O . GLY A 1 95 ? -0.250 1.725 9.147 1.00 88.38 95 GLY A O 1
ATOM 745 N N . ARG A 1 96 ? -1.340 0.979 10.977 1.00 88.62 96 ARG A N 1
ATOM 746 C CA . ARG A 1 96 ? -0.568 -0.261 11.111 1.00 88.62 96 ARG A CA 1
ATOM 747 C C . ARG A 1 96 ? -0.869 -1.269 9.998 1.00 88.62 96 ARG A C 1
ATOM 749 O O . ARG A 1 96 ? 0.071 -1.862 9.483 1.00 88.62 96 ARG A O 1
ATOM 756 N N . ILE A 1 97 ? -2.135 -1.426 9.609 1.00 89.06 97 ILE A N 1
ATOM 757 C CA . ILE A 1 97 ? -2.568 -2.343 8.537 1.00 89.06 97 ILE A CA 1
ATOM 758 C C . ILE A 1 97 ? -2.078 -1.859 7.165 1.00 89.06 97 ILE A C 1
ATOM 760 O O . ILE A 1 97 ? -1.552 -2.641 6.373 1.00 89.06 97 ILE A O 1
ATOM 764 N N . LEU A 1 98 ? -2.223 -0.559 6.882 1.00 88.25 98 LEU A N 1
ATOM 765 C CA . LEU A 1 98 ? -1.761 0.038 5.625 1.00 88.25 98 LEU A CA 1
ATOM 766 C C . LEU A 1 98 ? -0.235 0.027 5.522 1.00 88.25 98 LEU A C 1
ATOM 768 O O . LEU A 1 98 ? 0.327 -0.267 4.463 1.00 88.25 98 LEU A O 1
ATOM 772 N N . GLY A 1 99 ? 0.437 0.359 6.622 1.00 87.56 99 GLY A N 1
ATOM 773 C CA . GLY A 1 99 ? 1.875 0.555 6.643 1.00 87.56 99 GLY A CA 1
ATOM 774 C C . GLY A 1 99 ? 2.336 1.744 5.786 1.00 87.56 99 GLY A C 1
ATOM 775 O O . GLY A 1 99 ? 1.533 2.503 5.224 1.00 87.56 99 GLY A O 1
ATOM 776 N N . PRO A 1 100 ? 3.658 1.952 5.675 1.00 83.62 100 PRO A N 1
ATOM 777 C CA . PRO A 1 100 ? 4.214 3.053 4.899 1.00 83.62 100 PRO A CA 1
ATOM 778 C C . PRO A 1 100 ? 3.773 2.949 3.435 1.00 83.62 100 PRO A C 1
ATOM 780 O O . PRO A 1 100 ? 3.928 1.909 2.803 1.00 83.62 100 PRO A O 1
ATOM 783 N N . ARG A 1 101 ? 3.211 4.036 2.892 1.00 82.81 101 ARG A N 1
ATOM 784 C CA . ARG A 1 101 ? 2.684 4.133 1.511 1.00 82.81 101 ARG A CA 1
ATOM 785 C C . ARG A 1 101 ? 1.720 2.997 1.103 1.00 82.81 101 ARG A C 1
ATOM 787 O O . ARG A 1 101 ? 1.604 2.708 -0.086 1.00 82.81 101 ARG A O 1
ATOM 794 N N . GLY A 1 102 ? 1.046 2.349 2.058 1.00 85.31 102 GLY A N 1
ATOM 795 C CA . GLY A 1 102 ? 0.129 1.237 1.775 1.00 85.31 102 GLY A CA 1
ATOM 796 C C . GLY A 1 102 ? 0.819 -0.088 1.423 1.00 85.31 102 GLY A C 1
ATOM 797 O O . GLY A 1 102 ? 0.157 -1.009 0.952 1.00 85.31 102 GLY A O 1
ATOM 798 N N . MET A 1 103 ? 2.144 -0.186 1.586 1.00 82.94 103 MET A N 1
ATOM 799 C CA . MET A 1 103 ? 2.914 -1.345 1.119 1.00 82.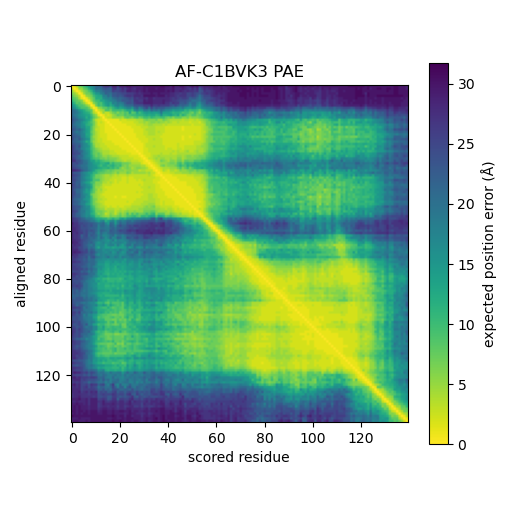94 103 MET A CA 1
ATOM 800 C C . MET A 1 103 ? 2.585 -2.624 1.887 1.00 82.94 103 MET A C 1
ATOM 802 O O . MET A 1 103 ? 2.549 -3.683 1.278 1.00 82.94 103 MET A O 1
ATOM 806 N N . THR A 1 104 ? 2.286 -2.528 3.185 1.00 85.25 104 THR A N 1
ATOM 807 C CA . THR A 1 104 ? 1.920 -3.687 4.014 1.00 85.25 104 THR A CA 1
ATOM 808 C C . THR A 1 104 ? 0.613 -4.311 3.533 1.00 85.25 104 THR A C 1
ATOM 810 O O . THR A 1 104 ? 0.543 -5.521 3.355 1.00 85.25 104 THR A O 1
ATOM 813 N N . THR A 1 105 ? -0.404 -3.494 3.243 1.00 88.19 105 THR A N 1
ATOM 814 C CA . THR A 1 105 ? -1.660 -4.002 2.671 1.00 88.19 105 THR A CA 1
ATOM 815 C C . THR A 1 105 ? -1.447 -4.593 1.282 1.00 88.19 105 THR A C 1
ATOM 817 O O . THR A 1 105 ? -1.908 -5.697 1.042 1.00 88.19 105 THR A O 1
ATOM 820 N N . LYS A 1 106 ? -0.696 -3.922 0.397 1.00 87.12 106 LYS A N 1
ATOM 821 C CA . LYS A 1 106 ? -0.403 -4.458 -0.946 1.00 87.12 106 LYS A CA 1
ATOM 822 C C . LYS A 1 106 ? 0.302 -5.810 -0.898 1.00 87.12 106 LYS A C 1
ATOM 824 O O . LYS A 1 106 ? -0.028 -6.699 -1.671 1.00 87.12 106 LYS A O 1
ATOM 829 N N . GLN A 1 107 ? 1.272 -5.951 0.000 1.00 83.25 107 GLN A N 1
ATOM 830 C CA . GLN A 1 107 ? 1.967 -7.212 0.210 1.00 83.25 107 GLN A CA 1
ATOM 831 C C . GLN A 1 107 ? 0.986 -8.289 0.685 1.00 83.25 107 GLN A C 1
ATOM 833 O O . GLN A 1 107 ? 0.953 -9.371 0.116 1.00 83.25 107 GLN A O 1
ATOM 838 N N . LEU A 1 108 ? 0.134 -7.979 1.664 1.00 84.62 108 LEU A N 1
ATOM 839 C CA . LEU A 1 108 ? -0.866 -8.922 2.160 1.00 84.62 108 LEU A CA 1
ATOM 840 C C . LEU A 1 108 ? -1.873 -9.343 1.070 1.00 84.62 108 LEU A C 1
ATOM 842 O O . LEU A 1 108 ? -2.233 -10.515 0.995 1.00 84.62 108 LEU A O 1
ATOM 846 N N . GLU A 1 109 ? -2.288 -8.422 0.196 1.00 88.12 109 GLU A N 1
ATOM 847 C CA . GLU A 1 109 ? -3.137 -8.721 -0.967 1.00 88.12 109 GLU A CA 1
ATOM 848 C C . GLU A 1 109 ? -2.434 -9.654 -1.964 1.00 88.12 109 GLU A C 1
ATOM 850 O O . GLU A 1 109 ? -3.028 -10.629 -2.416 1.00 88.12 109 GLU A O 1
ATOM 855 N N . GLN A 1 110 ? -1.158 -9.403 -2.277 1.00 84.44 110 GLN A N 1
ATOM 856 C CA . GLN A 1 110 ? -0.374 -10.256 -3.182 1.00 84.44 110 GLN A CA 1
ATOM 857 C C . GLN A 1 110 ? -0.162 -11.663 -2.622 1.00 84.44 110 GLN A C 1
ATOM 859 O O . GLN A 1 110 ? -0.196 -12.639 -3.363 1.00 84.44 110 GLN A O 1
ATOM 864 N N . GLU A 1 111 ? 0.064 -11.766 -1.316 1.00 81.19 111 GLU A N 1
ATOM 865 C CA . GLU A 1 111 ? 0.366 -13.032 -0.653 1.00 81.19 111 GLU A CA 1
ATOM 866 C C . GLU A 1 111 ? -0.868 -13.913 -0.449 1.00 81.19 111 GLU A C 1
ATOM 868 O O . GLU A 1 111 ? -0.744 -15.134 -0.430 1.00 81.19 111 GLU A O 1
ATOM 873 N N . THR A 1 112 ? -2.042 -13.305 -0.269 1.00 83.50 112 THR A N 1
ATOM 874 C CA . THR A 1 112 ? -3.301 -14.031 -0.032 1.00 83.50 112 THR A CA 1
ATOM 875 C C . THR A 1 112 ? -4.161 -14.168 -1.285 1.00 83.50 112 THR A C 1
ATOM 877 O O . THR A 1 112 ? -5.078 -14.981 -1.304 1.00 83.50 112 THR A O 1
ATOM 880 N N . GLY A 1 113 ? -3.910 -13.356 -2.316 1.00 84.19 113 GLY A N 1
ATOM 881 C CA . GLY A 1 113 ? -4.797 -13.214 -3.474 1.00 84.19 113 GLY A CA 1
ATOM 882 C C . GLY A 1 113 ? -6.105 -12.474 -3.162 1.00 84.19 113 GLY A C 1
ATOM 883 O O . GLY A 1 113 ? -6.961 -12.342 -4.036 1.00 84.19 113 GLY A O 1
ATOM 884 N N . CYS A 1 114 ? -6.277 -11.973 -1.935 1.00 89.06 114 CYS A N 1
ATOM 885 C CA . CYS A 1 114 ? -7.474 -11.259 -1.503 1.00 89.06 114 CYS A CA 1
ATOM 886 C C . CYS A 1 114 ? -7.351 -9.752 -1.745 1.00 89.06 114 CYS A C 1
ATOM 888 O O . CYS A 1 114 ? -6.261 -9.187 -1.744 1.00 89.06 114 CYS A O 1
ATOM 890 N N . LYS A 1 115 ? -8.494 -9.068 -1.871 1.00 90.19 115 LYS A N 1
ATOM 891 C CA . LYS A 1 115 ? -8.561 -7.601 -1.917 1.00 90.19 115 LYS A CA 1
ATOM 892 C C . LYS A 1 115 ? -8.934 -7.036 -0.553 1.00 90.19 115 LYS A C 1
ATOM 894 O O . LYS A 1 115 ? -9.989 -7.367 -0.010 1.00 90.19 115 LYS A O 1
ATOM 899 N N . ILE A 1 116 ? -8.120 -6.127 -0.029 1.00 90.50 116 ILE A N 1
ATOM 900 C CA . ILE A 1 116 ? -8.286 -5.557 1.308 1.00 90.50 116 ILE A CA 1
ATOM 901 C C . ILE A 1 116 ? -8.765 -4.113 1.193 1.00 90.50 116 ILE A C 1
ATOM 903 O O . ILE A 1 116 ? -8.158 -3.263 0.544 1.00 90.50 116 ILE A O 1
ATOM 907 N N . MET A 1 117 ? -9.877 -3.803 1.861 1.00 88.69 117 MET A N 1
ATOM 908 C CA . MET A 1 117 ? -10.467 -2.466 1.850 1.00 88.69 117 MET A CA 1
ATOM 909 C C . MET A 1 117 ? -10.744 -1.976 3.266 1.00 88.69 117 MET A C 1
ATOM 911 O O . MET A 1 117 ? -11.585 -2.530 3.969 1.00 88.69 117 MET A O 1
ATOM 915 N N . VAL A 1 118 ? -10.114 -0.866 3.655 1.00 88.69 118 VAL A N 1
ATOM 916 C CA . VAL A 1 118 ? -10.475 -0.148 4.884 1.00 88.69 118 VAL A CA 1
ATOM 917 C C . VAL A 1 118 ? -11.660 0.772 4.581 1.00 88.69 118 VAL A C 1
ATOM 919 O O . VAL A 1 118 ? -11.620 1.564 3.636 1.00 88.69 118 VAL A O 1
ATOM 922 N N . ARG A 1 119 ? -12.744 0.641 5.350 1.00 85.19 119 ARG A N 1
ATOM 923 C CA . ARG A 1 119 ? -13.989 1.413 5.198 1.00 85.19 119 ARG A CA 1
ATOM 924 C C . ARG A 1 119 ? -14.497 1.871 6.570 1.00 85.19 119 ARG A C 1
ATOM 926 O O . ARG A 1 119 ? -14.142 1.297 7.592 1.00 85.19 119 ARG A O 1
ATOM 933 N N . GLY A 1 120 ? -15.357 2.893 6.590 1.00 81.44 120 GLY A N 1
ATOM 934 C CA . GLY A 1 120 ? -16.057 3.348 7.800 1.00 81.44 120 GLY A CA 1
ATOM 935 C C . GLY A 1 120 ? -15.546 4.660 8.409 1.00 81.44 120 GLY A C 1
ATOM 936 O O . GLY A 1 120 ? -14.683 5.354 7.862 1.00 81.44 120 GLY A O 1
ATOM 937 N N . LYS A 1 121 ? -16.133 5.038 9.552 1.00 71.31 121 LYS A N 1
ATOM 938 C CA . LYS A 1 121 ? -15.836 6.292 10.263 1.00 71.31 121 LYS A CA 1
ATOM 939 C C . LYS A 1 121 ? -14.401 6.250 10.800 1.00 71.31 121 LYS A C 1
ATOM 941 O O . LYS A 1 121 ? -14.059 5.364 11.567 1.00 71.31 121 LYS A O 1
ATOM 946 N N . GLY A 1 122 ? -13.569 7.207 10.387 1.00 71.38 122 GLY A N 1
ATOM 947 C CA . GLY A 1 122 ? -12.139 7.241 10.732 1.00 71.38 122 GLY A CA 1
ATOM 948 C C . GLY A 1 122 ? -11.212 6.567 9.713 1.00 71.38 122 GLY A C 1
ATOM 949 O O . GLY A 1 122 ? -10.000 6.682 9.844 1.00 71.38 122 GLY A O 1
ATOM 950 N N . SER A 1 123 ? -11.750 5.945 8.655 1.00 69.75 123 SER A N 1
ATOM 951 C CA . SER A 1 123 ? -10.943 5.338 7.582 1.00 69.75 123 SER A CA 1
ATOM 952 C C . SER A 1 123 ? -10.193 6.359 6.717 1.00 69.75 123 SER A C 1
ATOM 954 O O . SER A 1 123 ? -9.214 6.001 6.068 1.00 69.75 123 SER A O 1
ATOM 956 N N . MET A 1 124 ? -10.647 7.616 6.665 1.00 69.81 124 MET A N 1
ATOM 957 C CA . MET A 1 124 ? -9.959 8.682 5.935 1.00 69.81 124 MET A CA 1
ATOM 958 C C . MET A 1 124 ? -9.169 9.559 6.901 1.00 69.81 124 MET A C 1
ATOM 960 O O . MET A 1 124 ? -9.710 10.030 7.902 1.00 69.81 124 MET A O 1
ATOM 964 N N . ARG A 1 125 ? -7.916 9.849 6.537 1.00 66.88 125 ARG A N 1
ATOM 965 C CA . ARG A 1 125 ? -7.025 10.746 7.287 1.00 66.88 125 ARG A CA 1
ATOM 966 C C . ARG A 1 125 ? -7.601 12.166 7.411 1.00 66.88 125 ARG A C 1
ATOM 968 O O . ARG A 1 125 ? -7.490 12.788 8.463 1.00 66.88 125 ARG A O 1
ATOM 975 N N . ASP A 1 126 ? -8.282 12.647 6.370 1.00 68.00 126 ASP A N 1
ATOM 976 C CA . ASP A 1 126 ? -8.851 13.997 6.316 1.00 68.00 126 ASP A CA 1
ATOM 977 C C . ASP A 1 126 ? -10.314 14.042 6.769 1.00 68.00 126 ASP A C 1
ATOM 979 O O . ASP A 1 126 ? -11.239 13.843 5.974 1.00 68.00 126 ASP A O 1
ATOM 983 N N . LYS A 1 127 ? -10.552 14.420 8.031 1.00 59.06 127 LYS A N 1
ATOM 984 C CA . LYS A 1 127 ? -11.912 14.574 8.593 1.00 59.06 127 LYS A CA 1
ATOM 985 C C . LYS A 1 127 ? -12.801 15.545 7.789 1.00 59.06 127 LYS A C 1
ATOM 987 O O . LYS A 1 127 ? -14.011 15.349 7.720 1.00 59.06 127 LYS A O 1
ATOM 992 N N . LYS A 1 128 ? -12.218 16.559 7.127 1.00 58.28 128 LYS A N 1
ATOM 993 C CA . LYS A 1 128 ? -12.950 17.528 6.279 1.00 58.28 128 LYS A CA 1
ATOM 994 C C . LYS A 1 128 ? -13.426 16.936 4.941 1.00 58.28 128 LYS A C 1
ATOM 996 O O . LYS A 1 128 ? -14.437 17.390 4.410 1.00 58.28 128 LYS A O 1
ATOM 1001 N N . LYS A 1 129 ? -12.744 15.915 4.404 1.00 57.19 129 LYS A N 1
ATOM 1002 C CA . LYS A 1 129 ? -13.067 15.298 3.101 1.00 57.19 129 LYS A CA 1
ATOM 1003 C C . LYS A 1 129 ? -14.152 14.216 3.216 1.00 57.19 129 LYS A C 1
ATOM 1005 O O . LYS A 1 129 ? -14.928 14.029 2.282 1.00 57.19 129 LYS A O 1
ATOM 1010 N N . VAL A 1 130 ? -14.284 13.603 4.398 1.00 51.78 130 VAL A N 1
ATOM 1011 C CA . VAL A 1 130 ? -15.293 12.570 4.716 1.00 51.78 130 VAL A CA 1
ATOM 1012 C C . VAL A 1 130 ? -16.728 13.043 4.446 1.00 51.78 130 VAL A C 1
ATOM 1014 O O . VAL A 1 130 ? -17.529 12.290 3.895 1.00 51.78 130 VAL A O 1
ATOM 1017 N N . ARG A 1 131 ? -17.057 14.306 4.764 1.00 50.75 131 ARG A N 1
ATOM 1018 C CA . ARG A 1 131 ? -18.420 14.851 4.583 1.00 50.75 131 ARG A CA 1
ATOM 1019 C C . ARG A 1 131 ? -18.842 14.974 3.112 1.00 50.75 131 ARG A 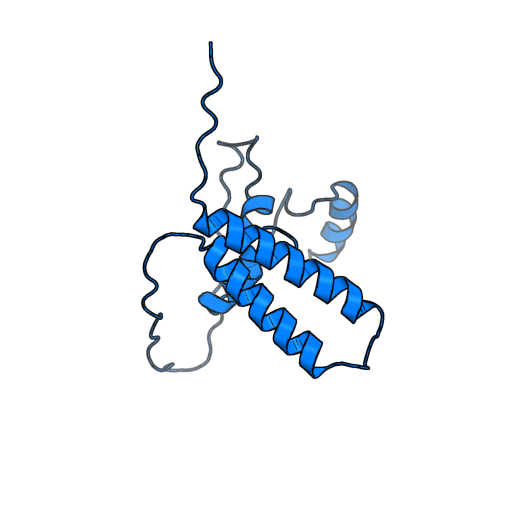C 1
ATOM 1021 O O . ARG A 1 131 ? -20.035 14.910 2.828 1.00 50.75 131 ARG A O 1
ATOM 1028 N N . LYS A 1 132 ? -17.888 15.130 2.183 1.00 48.06 132 LYS A N 1
ATOM 1029 C CA . LYS A 1 132 ? -18.177 15.232 0.741 1.00 48.06 132 LYS A CA 1
ATOM 1030 C C . LYS A 1 132 ? -18.369 13.856 0.089 1.00 48.06 132 LYS A C 1
ATOM 1032 O O . LYS A 1 132 ? -19.260 13.714 -0.739 1.00 48.06 132 LYS A O 1
ATOM 1037 N N . SER A 1 133 ? -17.612 12.832 0.503 1.00 49.59 133 SER A N 1
ATOM 1038 C CA . SER A 1 133 ? -17.757 11.473 -0.054 1.00 49.59 133 SER A CA 1
ATOM 1039 C C . SER A 1 133 ? -18.980 10.707 0.458 1.00 49.59 133 SER A C 1
ATOM 1041 O O . SER A 1 133 ? -19.492 9.869 -0.278 1.00 49.59 133 SER A O 1
ATOM 1043 N N . MET A 1 134 ? -19.502 10.995 1.660 1.00 41.94 134 MET A N 1
ATOM 1044 C CA . MET A 1 134 ? -20.725 10.326 2.143 1.00 41.94 134 MET A CA 1
ATOM 1045 C C . MET A 1 134 ? -21.968 10.612 1.287 1.00 41.94 134 MET A C 1
ATOM 1047 O O . MET A 1 134 ? -22.852 9.766 1.232 1.00 41.94 134 MET A O 1
ATOM 1051 N N . HIS A 1 135 ? -22.019 11.742 0.573 1.00 39.06 135 HIS A N 1
ATOM 1052 C CA . HIS A 1 135 ? -23.123 12.040 -0.348 1.00 39.06 135 HIS A CA 1
ATOM 1053 C C . HIS A 1 135 ? -23.038 11.276 -1.680 1.00 39.06 135 HIS A C 1
ATOM 1055 O O . HIS A 1 135 ? -24.053 11.129 -2.347 1.00 39.06 135 HIS A O 1
ATOM 1061 N N . HIS A 1 136 ? -21.864 10.763 -2.063 1.00 35.59 136 HIS A N 1
ATOM 1062 C CA . HIS A 1 136 ? -21.688 9.986 -3.300 1.00 35.59 136 HIS A CA 1
ATOM 1063 C C . HIS A 1 136 ? -21.616 8.469 -3.074 1.00 35.59 136 HIS A C 1
ATOM 1065 O O . HIS A 1 136 ? -21.739 7.713 -4.028 1.00 35.59 136 HIS A O 1
ATOM 1071 N N . ALA A 1 137 ? -21.432 8.010 -1.832 1.00 34.50 137 ALA A N 1
ATOM 1072 C CA . ALA A 1 137 ? -21.319 6.586 -1.507 1.00 34.50 137 ALA A CA 1
ATOM 1073 C C . ALA A 1 137 ? -22.655 5.921 -1.109 1.00 34.50 137 ALA A C 1
ATOM 1075 O O . ALA A 1 137 ? -22.659 4.741 -0.778 1.00 34.50 137 ALA A O 1
ATOM 1076 N N . CYS A 1 138 ? -23.776 6.654 -1.138 1.00 29.52 138 CYS A N 1
ATOM 1077 C CA . CYS A 1 138 ? -25.123 6.102 -0.958 1.00 29.52 138 CYS A CA 1
ATOM 1078 C C . CYS A 1 138 ? -25.788 5.865 -2.325 1.00 29.52 138 CYS A C 1
ATOM 1080 O O . CYS A 1 138 ? -26.819 6.458 -2.649 1.00 29.52 138 CYS A O 1
ATOM 1082 N N . ARG A 1 139 ? -25.151 5.057 -3.177 1.00 28.91 139 ARG A N 1
ATOM 1083 C CA . ARG A 1 139 ? -25.803 4.501 -4.364 1.00 28.91 139 ARG A CA 1
ATOM 1084 C C . ARG A 1 139 ? -25.172 3.154 -4.725 1.00 28.91 139 ARG A C 1
ATOM 1086 O O . ARG A 1 139 ? -24.014 3.126 -5.132 1.00 28.91 139 ARG A O 1
ATOM 1093 N N . LEU A 1 140 ? -26.023 2.129 -4.590 1.00 33.81 140 LEU A N 1
ATOM 1094 C CA . LEU A 1 140 ? -25.917 0.714 -4.977 1.00 33.81 140 LEU A CA 1
ATOM 1095 C C . LEU A 1 140 ? -24.987 -0.154 -4.119 1.00 33.81 140 LEU A C 1
ATOM 1097 O O . LEU A 1 140 ? -23.750 -0.077 -4.271 1.00 33.81 140 LEU A O 1
#

Foldseek 3Di:
DDDPDPDDDPVLVVLVVVLVVLVVVLVVVVVPPPPCVPVNVVSVVVNLVSCCVNCVVDPDPDDQPDDDDDDDDDDDDDDDDDDPCVVPVPDDPLCVCCDDVNVNVVVVCVRVVDHDDDDDDPNDPDPVCVVVVVVVPPDD

Nearest PDB structures (foldseek):
  4jvy-assembly1_B  TM=8.382E-01  e=1.467E-08  Caenorhabditis elegans
  8oo0-assembly1_Lh  TM=3.306E-01  e=2.165E+00  Thermochaetoides thermophila